Protein AF-W1WE52-F1 (afdb_monomer)

Radius of gyration: 15.0 Å; Cα contacts (8 Å, |Δi|>4): 27; chains: 1; bounding box: 19×41×40 Å

InterPro domains:
  IPR001647 DNA-binding HTH domain, TetR-type [PF00440] (23-49)
  IPR009057 Homedomain-like superfamily [SSF46689] (8-49)

Structure (mmCIF, N/CA/C/O backbone):
data_AF-W1WE52-F1
#
_entry.id   AF-W1WE52-F1
#
loop_
_atom_site.group_PDB
_atom_site.id
_atom_site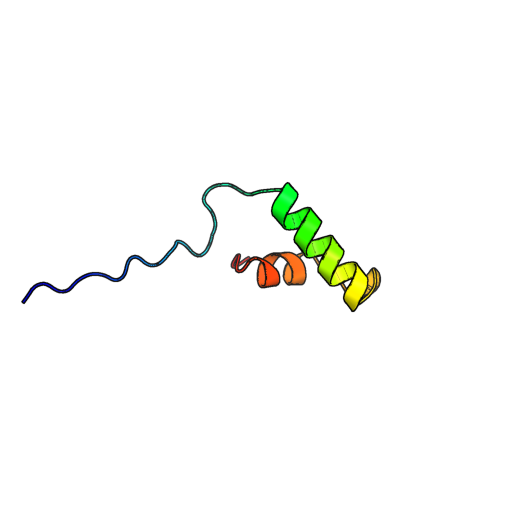.type_symbol
_atom_site.label_atom_id
_atom_site.label_alt_id
_atom_site.label_comp_id
_atom_site.label_asym_id
_atom_site.label_entity_id
_atom_site.labe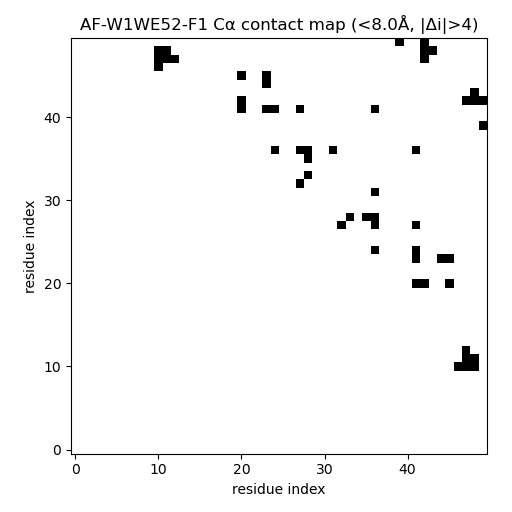l_seq_id
_atom_site.pdbx_PDB_ins_code
_atom_site.Cartn_x
_atom_site.Cartn_y
_atom_site.Cartn_z
_atom_site.occupancy
_atom_site.B_iso_or_equiv
_atom_site.auth_seq_id
_atom_site.auth_comp_id
_atom_site.auth_asym_id
_atom_site.auth_atom_id
_atom_site.pdbx_PDB_model_num
ATOM 1 N N . MET A 1 1 ? -8.516 -35.642 -29.887 1.00 42.34 1 MET A N 1
ATOM 2 C CA . MET A 1 1 ? -9.070 -34.613 -28.978 1.00 42.34 1 MET A CA 1
ATOM 3 C C . MET A 1 1 ? -7.905 -33.931 -28.273 1.00 42.34 1 MET A C 1
ATOM 5 O O . MET A 1 1 ? -7.224 -34.590 -27.502 1.00 42.34 1 MET A O 1
ATOM 9 N N . VAL A 1 2 ? -7.602 -32.669 -28.592 1.00 42.88 2 VAL A N 1
ATOM 10 C CA . VAL A 1 2 ? -6.482 -31.934 -27.972 1.00 42.88 2 VAL A CA 1
ATOM 11 C C . VAL A 1 2 ? -7.030 -31.143 -26.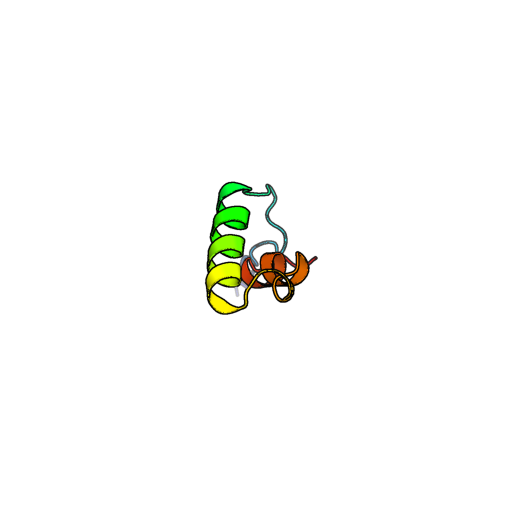789 1.00 42.88 2 VAL A C 1
ATOM 13 O O . VAL A 1 2 ? -7.716 -30.139 -26.967 1.00 42.88 2 VAL A O 1
ATOM 16 N N . THR A 1 3 ? -6.769 -31.609 -25.571 1.00 56.47 3 THR A N 1
ATOM 17 C CA . THR A 1 3 ? -7.135 -30.896 -24.345 1.00 56.47 3 THR A CA 1
ATOM 18 C C . THR A 1 3 ? -6.139 -29.763 -24.109 1.00 56.47 3 THR A C 1
ATOM 20 O O . THR A 1 3 ? -5.015 -29.955 -23.648 1.00 56.47 3 THR A O 1
ATOM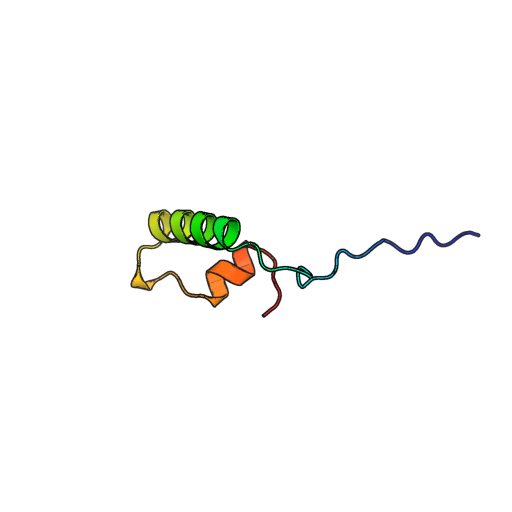 23 N N . LYS A 1 4 ? -6.546 -28.542 -24.465 1.00 57.50 4 LYS A N 1
ATOM 24 C CA . LYS A 1 4 ? -5.774 -27.322 -24.215 1.00 57.50 4 LYS A CA 1
ATOM 25 C C . LYS A 1 4 ? -5.725 -27.088 -22.700 1.00 57.50 4 LYS A C 1
ATOM 27 O O . LYS A 1 4 ? -6.709 -26.643 -22.114 1.00 57.50 4 LYS A O 1
ATOM 32 N N . LYS A 1 5 ? -4.601 -27.417 -22.047 1.00 61.44 5 LYS A N 1
ATOM 33 C CA . LYS A 1 5 ? -4.350 -27.023 -20.649 1.00 61.44 5 LYS A CA 1
ATOM 34 C C . LYS A 1 5 ? -4.465 -25.501 -20.581 1.00 61.44 5 LYS A C 1
ATOM 36 O O . LYS A 1 5 ? -3.669 -24.803 -21.205 1.00 61.44 5 LYS A O 1
ATOM 41 N N . GLN A 1 6 ? -5.457 -24.990 -19.852 1.00 62.00 6 GLN A N 1
ATOM 42 C CA . GLN A 1 6 ? -5.515 -23.570 -19.520 1.00 62.00 6 GLN A CA 1
ATOM 43 C C . GLN A 1 6 ? -4.208 -23.204 -18.814 1.00 62.00 6 GLN A C 1
ATOM 45 O O . GLN A 1 6 ? -3.863 -23.798 -17.790 1.00 62.00 6 GLN A O 1
ATOM 50 N N . SER A 1 7 ? -3.456 -22.263 -19.384 1.00 57.97 7 SER A N 1
ATOM 51 C CA . SER A 1 7 ? -2.268 -21.704 -18.752 1.00 57.97 7 SER A CA 1
ATO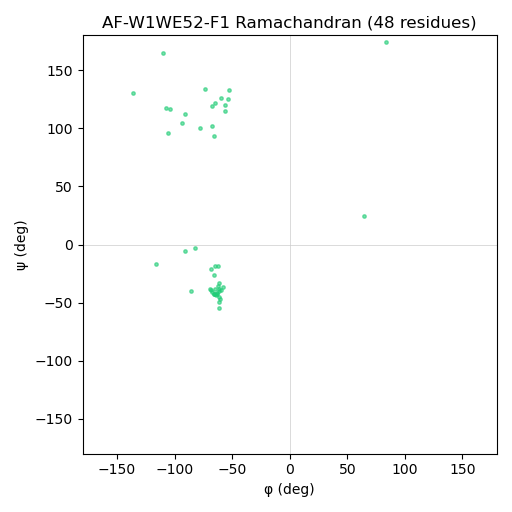M 52 C C . SER A 1 7 ? -2.719 -20.941 -17.509 1.00 57.97 7 SER A C 1
ATOM 54 O O . SER A 1 7 ? -3.138 -19.788 -17.595 1.00 57.97 7 SER A O 1
ATOM 56 N N . ARG A 1 8 ? -2.707 -21.603 -16.351 1.00 60.88 8 ARG A N 1
ATOM 57 C CA . ARG A 1 8 ? -2.951 -20.935 -15.073 1.00 60.88 8 ARG A CA 1
ATOM 58 C C . ARG A 1 8 ? -1.764 -20.015 -14.837 1.00 60.88 8 ARG A C 1
ATOM 60 O O . ARG A 1 8 ? -0.626 -20.483 -14.795 1.00 60.88 8 ARG A O 1
ATOM 67 N N . VAL A 1 9 ? -2.025 -18.717 -14.737 1.00 60.97 9 VAL A N 1
ATOM 68 C CA . VAL A 1 9 ? -1.008 -17.763 -14.299 1.00 60.97 9 VAL A CA 1
ATOM 69 C C . VAL A 1 9 ? -0.579 -18.211 -12.896 1.00 60.97 9 VAL A C 1
ATOM 71 O O . VAL A 1 9 ? -1.455 -18.459 -12.064 1.00 60.97 9 VAL A O 1
ATOM 74 N N . PRO A 1 10 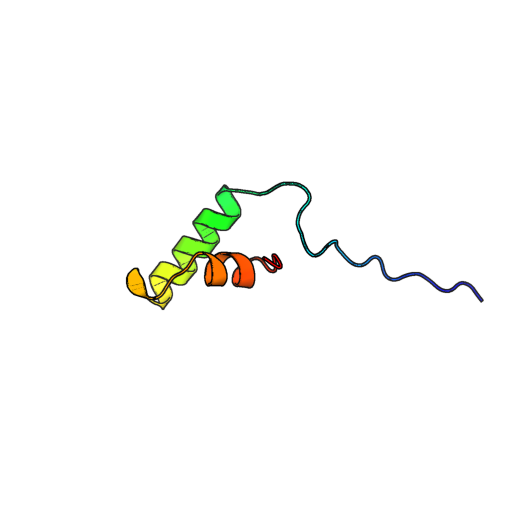? 0.722 -18.422 -12.631 1.00 60.03 10 PRO A N 1
ATOM 75 C CA . PRO A 1 10 ? 1.182 -18.773 -11.294 1.00 60.03 10 PRO A CA 1
ATOM 76 C C . PRO A 1 10 ? 0.670 -17.730 -10.297 1.00 60.03 10 PRO A C 1
ATOM 78 O O . PRO A 1 10 ? 0.914 -16.544 -10.491 1.00 60.03 10 PRO A O 1
ATOM 81 N N . GLY A 1 11 ? -0.032 -18.167 -9.247 1.00 63.78 11 GLY A N 1
ATOM 82 C CA . GLY A 1 11 ? -0.633 -17.258 -8.259 1.00 63.78 11 GLY A CA 1
ATOM 83 C C . GLY A 1 11 ? 0.389 -16.406 -7.499 1.00 63.78 11 GLY A C 1
ATOM 84 O O . GLY A 1 11 ? 0.038 -15.373 -6.947 1.00 63.78 11 GLY A O 1
ATOM 85 N N . ARG A 1 12 ? 1.669 -16.802 -7.502 1.00 62.53 12 ARG A N 1
ATOM 86 C CA . ARG A 1 12 ? 2.772 -15.984 -6.996 1.00 62.53 12 ARG A CA 1
ATOM 87 C C . ARG A 1 12 ? 3.612 -15.468 -8.173 1.00 62.53 12 ARG A C 1
ATOM 89 O O . ARG A 1 12 ? 4.224 -16.283 -8.875 1.00 62.53 12 ARG A O 1
ATOM 96 N N . PRO A 1 13 ? 3.693 -14.142 -8.381 1.00 66.94 13 PRO A N 1
ATOM 97 C CA . PRO A 1 13 ? 4.609 -13.550 -9.345 1.00 66.94 13 PRO A CA 1
ATOM 98 C C . PRO A 1 13 ? 6.038 -14.039 -9.093 1.00 66.94 13 PRO A C 1
ATOM 100 O O . PRO A 1 13 ? 6.526 -14.018 -7.965 1.00 66.94 13 PRO A O 1
ATOM 103 N N . ARG A 1 14 ? 6.745 -14.460 -10.148 1.00 70.56 14 ARG A N 1
ATOM 104 C CA . ARG A 1 14 ? 8.146 -14.922 -10.034 1.00 70.56 14 ARG A CA 1
ATOM 105 C C . ARG A 1 14 ? 9.105 -13.811 -9.593 1.00 70.56 14 ARG A C 1
ATOM 107 O O . ARG A 1 14 ? 10.222 -14.102 -9.178 1.00 70.56 14 ARG A O 1
ATOM 114 N N . ARG A 1 15 ? 8.690 -12.550 -9.734 1.00 75.94 15 ARG A N 1
ATOM 115 C CA . ARG A 1 15 ? 9.398 -11.356 -9.276 1.00 75.94 15 ARG A CA 1
ATOM 116 C C . ARG A 1 15 ? 8.383 -10.429 -8.627 1.00 75.94 15 ARG A C 1
ATOM 118 O O . ARG A 1 15 ? 7.338 -10.162 -9.215 1.00 75.94 15 ARG A O 1
ATOM 125 N N . PHE A 1 16 ? 8.700 -9.962 -7.430 1.00 81.81 16 PHE A N 1
ATOM 126 C CA . PHE A 1 16 ? 7.927 -8.935 -6.752 1.00 81.81 16 PHE A CA 1
ATOM 127 C C . PHE A 1 16 ? 8.175 -7.578 -7.428 1.00 81.81 16 PHE A C 1
ATOM 129 O O . PHE A 1 16 ? 9.323 -7.242 -7.719 1.00 81.81 16 PHE A O 1
ATOM 136 N N . ALA A 1 17 ? 7.110 -6.823 -7.699 1.00 86.06 17 ALA A N 1
ATOM 137 C CA . ALA A 1 17 ? 7.178 -5.488 -8.289 1.00 86.06 17 ALA A CA 1
ATOM 138 C C . ALA A 1 17 ? 6.887 -4.436 -7.197 1.00 86.06 17 ALA A C 1
ATOM 140 O O . ALA A 1 17 ? 5.716 -4.170 -6.919 1.00 86.06 17 ALA A O 1
ATOM 141 N N . PRO A 1 18 ? 7.915 -3.839 -6.563 1.00 88.88 18 PRO A N 1
ATOM 142 C CA . PRO A 1 18 ? 7.722 -2.965 -5.402 1.00 88.88 18 PRO A CA 1
ATOM 143 C C . PRO A 1 18 ? 6.876 -1.728 -5.725 1.00 88.88 18 PRO A C 1
ATOM 145 O O . PRO A 1 18 ? 5.997 -1.374 -4.949 1.00 88.88 18 PRO A O 1
ATOM 148 N N . GLU A 1 19 ? 7.049 -1.136 -6.906 1.00 93.00 19 GLU A N 1
ATOM 149 C CA . GLU A 1 19 ? 6.269 0.034 -7.339 1.00 93.00 19 GLU A CA 1
ATOM 150 C C . GLU A 1 19 ? 4.761 -0.256 -7.444 1.00 93.00 19 GLU A C 1
ATOM 152 O O . GLU A 1 19 ? 3.914 0.578 -7.107 1.00 93.00 19 GLU A O 1
ATOM 157 N N . GLN A 1 20 ? 4.398 -1.472 -7.865 1.00 91.00 20 GLN A N 1
ATOM 158 C CA . GLN A 1 20 ? 2.996 -1.897 -7.910 1.00 91.00 20 GLN A CA 1
ATOM 159 C C . GLN A 1 20 ? 2.427 -2.075 -6.500 1.00 91.00 20 GLN A C 1
ATOM 161 O O . GLN A 1 20 ? 1.295 -1.681 -6.238 1.00 91.00 20 GLN A O 1
ATOM 166 N N . ALA A 1 21 ? 3.223 -2.598 -5.566 1.00 91.00 21 ALA A N 1
ATOM 167 C CA . ALA A 1 21 ? 2.795 -2.733 -4.179 1.00 91.00 21 ALA A CA 1
ATOM 168 C C . ALA A 1 21 ? 2.615 -1.378 -3.485 1.00 91.00 21 ALA A C 1
ATOM 170 O O . ALA A 1 21 ? 1.625 -1.178 -2.785 1.00 91.00 21 ALA A O 1
ATOM 171 N N . VAL A 1 22 ? 3.517 -0.424 -3.725 1.00 94.50 22 VAL A N 1
ATOM 172 C CA . VAL A 1 22 ? 3.415 0.931 -3.160 1.00 94.50 22 VAL A CA 1
ATOM 173 C C . VAL A 1 22 ? 2.196 1.670 -3.718 1.00 94.50 22 VAL A C 1
ATOM 175 O O . VAL A 1 22 ? 1.462 2.307 -2.961 1.00 94.50 22 VAL A O 1
ATOM 178 N N . SER A 1 23 ? 1.933 1.562 -5.023 1.00 95.12 23 SER A N 1
ATOM 179 C CA . SER A 1 23 ? 0.740 2.171 -5.628 1.00 95.12 23 SER A CA 1
ATOM 180 C C . SER A 1 23 ? -0.562 1.546 -5.115 1.00 95.12 23 SER A C 1
ATOM 182 O O . SER A 1 23 ? -1.477 2.289 -4.758 1.00 95.12 23 SER A O 1
ATOM 184 N N . ALA A 1 24 ? -0.631 0.217 -4.981 1.00 93.62 24 ALA A N 1
ATOM 185 C CA . ALA A 1 24 ? -1.770 -0.472 -4.370 1.00 93.62 24 ALA A CA 1
ATOM 186 C C . ALA A 1 24 ? -1.993 -0.040 -2.910 1.00 93.62 24 ALA A C 1
ATOM 188 O O . ALA A 1 24 ? -3.108 0.324 -2.531 1.00 93.62 24 ALA A O 1
ATOM 189 N N . ALA A 1 25 ? -0.925 0.007 -2.108 1.00 93.94 25 ALA A N 1
ATOM 190 C CA . ALA A 1 2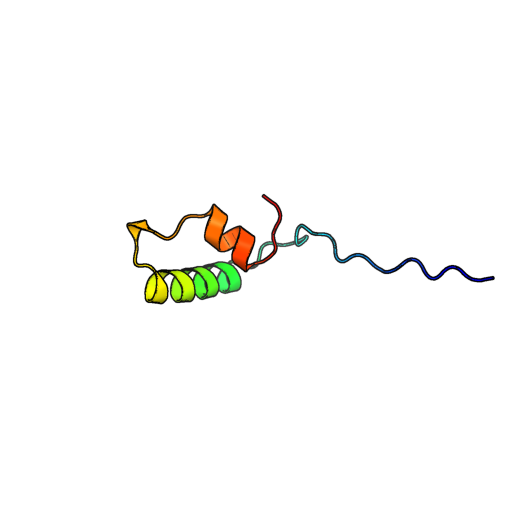5 ? -0.993 0.458 -0.721 1.00 93.94 25 ALA A CA 1
ATOM 191 C C . ALA A 1 25 ? -1.493 1.905 -0.613 1.00 93.94 25 ALA A C 1
ATOM 193 O O . ALA A 1 25 ? -2.311 2.206 0.251 1.00 93.94 25 ALA A O 1
ATOM 194 N N . LYS A 1 26 ? -1.074 2.794 -1.522 1.00 95.56 26 LYS A N 1
ATOM 195 C CA . LYS A 1 26 ? -1.548 4.184 -1.558 1.00 95.56 26 LYS A CA 1
ATOM 196 C C . LYS A 1 26 ? -3.054 4.274 -1.827 1.00 95.56 26 LYS A C 1
ATOM 198 O O . LYS A 1 26 ? -3.740 5.057 -1.174 1.00 95.56 26 LYS A O 1
ATOM 203 N N . VAL A 1 27 ? -3.576 3.474 -2.758 1.00 95.31 27 VAL A N 1
ATOM 204 C CA . VAL A 1 27 ? -5.021 3.418 -3.047 1.00 95.31 27 VAL A CA 1
ATOM 205 C C . VAL A 1 27 ? -5.795 2.955 -1.815 1.00 95.31 27 VAL A C 1
ATOM 207 O O . VAL A 1 27 ? -6.738 3.629 -1.401 1.00 95.31 27 VAL A O 1
ATOM 210 N N . LEU A 1 28 ? -5.363 1.854 -1.196 1.00 94.62 28 LEU A N 1
ATOM 211 C CA . LEU A 1 28 ? -5.994 1.317 0.011 1.00 94.62 28 LEU A CA 1
ATOM 212 C C . LEU A 1 28 ? -5.930 2.315 1.174 1.00 94.62 28 LEU A C 1
ATOM 214 O O . LEU A 1 28 ? -6.921 2.515 1.872 1.00 94.62 28 LEU A O 1
ATOM 218 N N . PHE A 1 29 ? -4.803 3.010 1.327 1.00 94.00 29 PHE A N 1
ATOM 219 C CA . PHE A 1 29 ? -4.612 4.033 2.352 1.00 94.00 29 PHE A CA 1
ATOM 220 C C . PHE A 1 29 ? -5.591 5.195 2.190 1.00 94.00 29 PHE A C 1
ATOM 222 O O . PHE A 1 29 ? -6.211 5.618 3.162 1.00 94.00 29 PHE A O 1
ATOM 229 N N . HIS A 1 30 ? -5.784 5.689 0.965 1.00 94.62 30 HIS A N 1
ATOM 230 C CA . HIS A 1 30 ? -6.756 6.752 0.706 1.00 94.62 30 HIS A CA 1
ATOM 231 C C . HIS A 1 30 ? -8.207 6.314 0.951 1.00 94.62 30 HIS A C 1
ATOM 233 O O . HIS A 1 30 ? -9.045 7.162 1.245 1.00 94.62 30 HIS A O 1
ATOM 239 N N . GLN A 1 31 ? -8.510 5.020 0.831 1.00 93.69 31 GLN A N 1
ATOM 240 C CA . GLN A 1 31 ? -9.861 4.489 1.033 1.00 93.69 31 GLN A CA 1
ATOM 241 C C . GLN A 1 31 ? -10.171 4.172 2.498 1.00 93.69 31 GLN A C 1
ATOM 243 O O . GLN A 1 31 ? -11.293 4.408 2.942 1.00 93.69 31 GLN A O 1
ATOM 248 N N . LYS A 1 32 ? -9.206 3.606 3.230 1.00 91.94 32 LYS A N 1
ATOM 249 C CA . LYS A 1 32 ? -9.433 3.021 4.561 1.00 91.94 32 LYS A CA 1
ATOM 250 C C . LYS A 1 32 ? -8.676 3.727 5.692 1.00 91.94 32 LYS A C 1
ATOM 252 O O . LYS A 1 32 ? -9.042 3.566 6.852 1.00 91.94 32 LYS A O 1
ATOM 257 N N . GLY A 1 33 ? -7.659 4.528 5.376 1.00 89.88 33 GLY A N 1
ATOM 258 C CA . GLY A 1 33 ? -6.748 5.129 6.354 1.00 89.88 33 GLY A CA 1
ATOM 259 C C . GLY A 1 33 ? -5.601 4.197 6.764 1.00 89.88 33 GLY A C 1
ATOM 260 O O . GLY A 1 33 ? -5.546 3.045 6.349 1.00 89.88 33 GLY A O 1
ATOM 261 N N . PHE A 1 34 ? -4.661 4.706 7.567 1.00 85.38 34 PHE A N 1
ATOM 262 C CA . PHE A 1 34 ? -3.419 3.998 7.919 1.00 85.38 34 PHE A CA 1
ATOM 263 C C . PHE A 1 34 ? -3.657 2.675 8.656 1.00 85.38 34 PHE A C 1
ATOM 265 O O . PHE A 1 34 ? -3.192 1.633 8.208 1.00 85.38 34 PHE A O 1
ATOM 272 N N . ASP A 1 35 ? -4.412 2.720 9.756 1.00 87.88 35 ASP A N 1
ATOM 273 C CA . ASP A 1 35 ? -4.584 1.575 10.661 1.00 87.88 35 ASP A CA 1
ATOM 274 C C . ASP A 1 35 ? -5.375 0.422 10.041 1.00 87.88 35 ASP A C 1
ATOM 276 O O . ASP A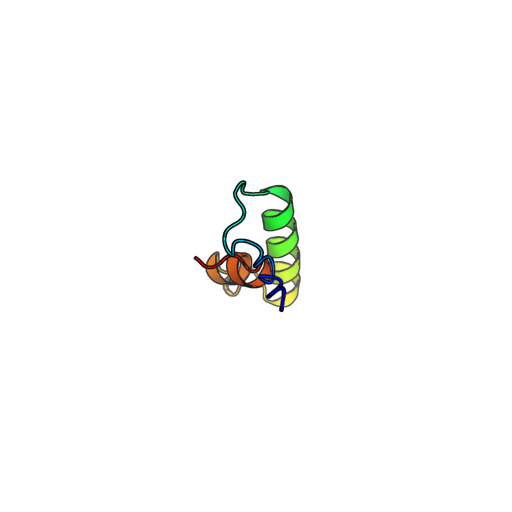 1 35 ? -5.276 -0.720 10.484 1.00 87.88 35 ASP A O 1
ATOM 280 N N . ALA A 1 36 ? -6.166 0.709 9.009 1.00 88.81 36 ALA A N 1
ATOM 281 C CA . ALA A 1 36 ? -7.014 -0.275 8.358 1.00 88.81 36 ALA A CA 1
ATOM 282 C C . ALA A 1 36 ? -6.333 -0.978 7.171 1.00 88.81 36 ALA A C 1
ATOM 284 O O . ALA A 1 36 ? -6.917 -1.906 6.615 1.00 88.81 36 ALA A O 1
ATOM 285 N N . VAL A 1 37 ? -5.121 -0.569 6.773 1.00 93.31 37 VAL A N 1
ATOM 286 C CA . VAL A 1 37 ? -4.385 -1.189 5.661 1.00 93.31 37 VAL A CA 1
ATOM 287 C C . VAL A 1 37 ? -3.278 -2.081 6.203 1.00 93.31 37 VAL A C 1
ATOM 289 O O . VAL A 1 37 ? -2.322 -1.617 6.818 1.00 93.31 37 VAL A O 1
ATOM 292 N N . SER A 1 38 ? -3.379 -3.381 5.927 1.00 91.88 38 SER A N 1
ATOM 293 C CA . SER A 1 38 ? -2.364 -4.370 6.301 1.00 91.88 38 SER A CA 1
ATOM 294 C C . SER A 1 38 ? -1.619 -4.912 5.080 1.00 91.88 38 SER A C 1
ATOM 296 O O . SER A 1 38 ? -2.075 -4.789 3.943 1.00 91.88 38 SER A O 1
ATOM 298 N N . VAL A 1 39 ? -0.483 -5.577 5.313 1.00 89.50 39 VAL A N 1
ATOM 299 C CA . VAL A 1 39 ? 0.270 -6.266 4.248 1.00 89.50 39 VAL A CA 1
ATOM 300 C C . VAL A 1 39 ? -0.597 -7.314 3.544 1.00 89.50 39 VAL A C 1
ATOM 302 O O . VAL A 1 39 ? -0.506 -7.436 2.327 1.00 89.50 39 VAL A O 1
ATOM 305 N N . ALA A 1 40 ? -1.468 -8.008 4.285 1.00 90.50 40 ALA A N 1
ATOM 306 C CA . ALA A 1 40 ? -2.386 -8.997 3.725 1.00 90.50 40 ALA A CA 1
ATOM 307 C C . ALA A 1 40 ? -3.376 -8.360 2.738 1.00 90.50 40 ALA A C 1
ATOM 309 O O . ALA A 1 40 ? -3.583 -8.887 1.650 1.00 90.50 40 ALA A O 1
ATOM 310 N N . GLU A 1 41 ? -3.917 -7.180 3.058 1.00 91.19 41 GLU A N 1
ATOM 311 C CA . GLU A 1 41 ? -4.807 -6.475 2.130 1.00 91.19 41 GLU A CA 1
ATOM 312 C C . GLU A 1 41 ? -4.084 -6.036 0.854 1.00 91.19 41 GLU A C 1
ATOM 314 O O . GLU A 1 41 ? -4.651 -6.104 -0.236 1.00 91.19 41 GLU A O 1
ATOM 319 N N . VAL A 1 42 ? -2.825 -5.601 0.971 1.00 90.94 42 VAL A N 1
ATOM 320 C CA . VAL A 1 42 ? -2.014 -5.220 -0.192 1.00 90.94 42 VAL A CA 1
ATOM 321 C C . VAL A 1 42 ? -1.734 -6.444 -1.068 1.00 90.94 42 VAL A C 1
ATOM 323 O O . VAL A 1 42 ? -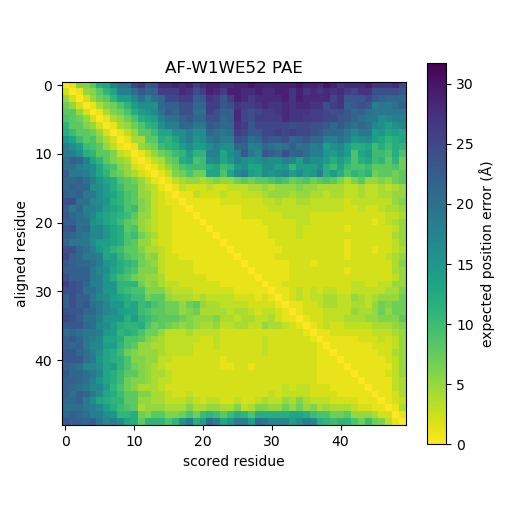1.849 -6.351 -2.289 1.00 90.94 42 VAL A O 1
ATOM 326 N N . THR A 1 43 ? -1.402 -7.599 -0.482 1.00 89.31 43 THR A N 1
ATOM 327 C CA . THR A 1 43 ? -1.164 -8.833 -1.250 1.00 89.31 43 THR A CA 1
ATOM 328 C C . THR A 1 43 ? -2.438 -9.380 -1.884 1.00 89.31 43 THR A C 1
ATOM 330 O O . THR A 1 43 ? -2.396 -9.766 -3.053 1.00 89.31 43 THR A O 1
ATOM 333 N N . ASP A 1 44 ? -3.568 -9.325 -1.177 1.00 89.38 44 ASP A N 1
ATOM 334 C CA . ASP A 1 44 ? -4.875 -9.738 -1.696 1.00 89.38 44 ASP A CA 1
ATOM 335 C C . ASP A 1 44 ? -5.311 -8.846 -2.863 1.00 89.38 44 ASP A C 1
ATOM 337 O O . ASP A 1 44 ? -5.736 -9.346 -3.906 1.00 89.38 44 ASP A O 1
ATOM 341 N N . TYR A 1 45 ? -5.129 -7.527 -2.739 1.00 89.88 45 TYR A N 1
ATOM 342 C CA . TYR A 1 45 ? -5.417 -6.569 -3.811 1.00 89.88 45 TYR A CA 1
ATOM 343 C C . TYR A 1 45 ? -4.558 -6.813 -5.061 1.00 89.88 45 TYR A C 1
ATOM 345 O O . TYR A 1 45 ? -5.015 -6.622 -6.188 1.00 89.88 45 TYR A O 1
ATOM 353 N N . LEU A 1 46 ? -3.318 -7.273 -4.875 1.00 88.69 46 LEU A N 1
ATOM 354 C CA . LEU A 1 46 ? -2.410 -7.658 -5.959 1.00 88.69 46 LEU A CA 1
ATOM 355 C C . LEU A 1 46 ? -2.656 -9.083 -6.486 1.00 88.69 46 LEU A C 1
ATOM 357 O O . LEU A 1 46 ? -1.975 -9.507 -7.423 1.00 88.69 46 LEU A O 1
ATOM 361 N N . GLY A 1 47 ? -3.592 -9.837 -5.899 1.00 86.00 47 GLY A N 1
ATOM 362 C CA . GLY A 1 47 ? -3.857 -11.232 -6.254 1.00 86.00 47 GLY A CA 1
ATOM 363 C C . GLY A 1 47 ? -2.689 -12.175 -5.952 1.00 86.00 47 GLY A C 1
ATOM 364 O O . GLY A 1 47 ? -2.550 -13.212 -6.604 1.00 86.00 47 GLY A O 1
ATOM 365 N N . ILE A 1 48 ? -1.826 -11.806 -5.002 1.00 81.88 48 ILE A N 1
ATOM 366 C CA . ILE A 1 48 ? -0.705 -12.624 -4.541 1.00 81.88 48 ILE A CA 1
ATOM 367 C C . ILE A 1 48 ? -1.209 -13.466 -3.375 1.00 81.88 48 ILE A C 1
ATOM 369 O O . ILE A 1 48 ? -1.465 -12.931 -2.302 1.00 81.88 48 ILE A O 1
ATOM 373 N N . ASN A 1 49 ? -1.302 -14.784 -3.565 1.00 67.94 49 ASN A N 1
ATOM 374 C CA . ASN A 1 49 ? -1.568 -15.682 -2.440 1.00 67.94 49 ASN A CA 1
ATOM 375 C C . ASN A 1 49 ? -0.375 -15.625 -1.458 1.00 67.94 49 ASN A C 1
ATOM 377 O O . ASN A 1 49 ? 0.753 -15.888 -1.910 1.00 67.94 49 ASN A O 1
ATOM 381 N N . PRO A 1 50 ? -0.597 -15.267 -0.175 1.00 60.97 50 PRO A N 1
ATOM 382 C CA . PRO A 1 50 ? 0.463 -15.154 0.827 1.00 60.97 50 PRO A CA 1
ATOM 383 C C . PRO A 1 50 ? 1.254 -16.460 0.999 1.00 60.97 50 PRO A C 1
ATOM 385 O O . PRO A 1 50 ? 0.628 -17.540 1.090 1.00 60.97 50 PRO A O 1
#

pLDDT: mean 80.48, std 15.28, range [42.34, 95.56]

Sequence (50 aa):
MVTKKQSRVPGRPRRFAPEQAVSAAKVLFHQKGFDAVSVAEVTDYLGINP

Foldseek 3Di:
DDDPDDPDDPLADPDDDVVLLVVLQVVVCVVPNDVPDDPVNSCVSVSRDD

Secondary structure (DSSP, 8-state):
-------PPPSS-SS--HHHHHHHHHHHHHHH-STT--HHHHHHHTT---

Mean predicted aligned error: 9.03 Å

Organism: NCBI:txid1403943

Nearest PDB structures (foldseek):
  3fiw-assembly2_C  TM=8.739E-01  e=8.179E-01  Streptomyces coelicolor
  4hku-assembly1_B  TM=9.200E-01  e=1.074E+00  Listeria monocytogenes EGD-e
  3mvp-assembly1_A  TM=7.461E-01  e=2.121E+00  Streptococcus mutans UA159

Solvent-accessible surface area (backbone atoms only — not comparable to full-atom values): 3281 Å² total; per-residue (Å²): 137,86,82,79,76,77,83,72,73,68,56,57,68,96,62,86,59,66,70,60,51,54,53,49,42,50,54,45,31,76,75,60,34,72,93,70,54,49,73,66,56,43,32,54,75,69,57,35,70,130